Protein AF-A0A7L5DKR1-F1 (afdb_monomer_lite)

Secondary structure (DSSP, 8-state):
--HHHHHHHHHHHHHHHHTTS--EEEEEEEEE--TTS--EEEEEEEESS--S-HHHHHHHHHHHHHHHS-HHHHHHEEEEEEE-TT--EEEE-S-----------

Foldseek 3Di:
DDQVVLQVQLVVLQVVVCVVPQFWDGWHWDWDPDPVPDTATEIETETAADDPDQVVVQVVSLVSCVVRPDPVSLVRYQKYFYAYNVRDRPYIPPTPPPPPPPDDD

pLDDT: mean 72.85, std 15.11, range [24.83, 88.31]

Sequence (105 aa):
MDTKKLVERVTQTLCSVNQEGRKYETAWLSFEDDLTGRERYVLNIKADYTVNSYYEETRSLTELLWRELDSESLRMIARIAVYDSHNDIHSWSEDIVLFKSPAVC

Structure (mmCIF, N/CA/C/O backbone):
data_AF-A0A7L5DKR1-F1
#
_entry.id   AF-A0A7L5DKR1-F1
#
loop_
_atom_site.group_PDB
_atom_site.id
_atom_site.type_symbol
_atom_site.label_atom_id
_atom_site.label_alt_id
_atom_site.label_comp_id
_atom_site.label_asym_id
_atom_site.label_entity_id
_atom_site.label_seq_id
_atom_site.pdbx_PDB_ins_code
_atom_site.Cartn_x
_atom_site.Cartn_y
_atom_site.Cartn_z
_atom_site.occupancy
_atom_site.B_iso_or_equiv
_atom_site.auth_seq_id
_atom_site.auth_comp_id
_atom_site.auth_asym_id
_atom_site.auth_atom_id
_atom_site.pdbx_PDB_model_num
ATOM 1 N N . MET A 1 1 ? 15.567 -0.169 -1.337 1.00 64.25 1 MET A N 1
ATOM 2 C CA . MET A 1 1 ? 14.998 -0.964 -0.236 1.00 64.25 1 MET A CA 1
ATOM 3 C C . MET A 1 1 ? 14.472 -2.271 -0.817 1.00 64.25 1 MET A C 1
ATOM 5 O O . MET A 1 1 ? 14.162 -2.309 -1.998 1.00 64.25 1 MET A O 1
ATOM 9 N N . ASP A 1 2 ? 14.443 -3.350 -0.037 1.00 83.12 2 ASP A N 1
ATOM 10 C CA . ASP A 1 2 ? 13.949 -4.665 -0.474 1.00 83.12 2 ASP A CA 1
ATOM 11 C C . ASP A 1 2 ? 12.404 -4.681 -0.538 1.00 83.12 2 ASP A C 1
ATOM 13 O O . ASP A 1 2 ? 11.746 -4.158 0.366 1.00 83.12 2 ASP A O 1
ATOM 17 N N . THR A 1 3 ? 11.817 -5.264 -1.590 1.00 80.69 3 THR A N 1
ATOM 18 C CA . THR A 1 3 ? 10.355 -5.312 -1.802 1.00 80.69 3 THR A CA 1
ATOM 19 C C . THR A 1 3 ? 9.620 -6.061 -0.693 1.00 80.69 3 THR A C 1
ATOM 21 O O . THR A 1 3 ? 8.518 -5.665 -0.315 1.00 80.69 3 THR A O 1
ATOM 24 N N . LYS A 1 4 ? 10.239 -7.086 -0.100 1.00 81.75 4 LYS A N 1
ATOM 25 C CA . LYS A 1 4 ? 9.687 -7.806 1.050 1.00 81.75 4 LYS A CA 1
ATOM 26 C C . LYS A 1 4 ? 9.583 -6.889 2.265 1.00 81.75 4 LYS A C 1
ATOM 28 O O . LYS A 1 4 ? 8.540 -6.853 2.911 1.00 81.75 4 LYS A O 1
ATOM 33 N N . LYS A 1 5 ? 10.625 -6.095 2.534 1.00 84.38 5 LYS A N 1
ATOM 34 C CA . LYS A 1 5 ? 10.613 -5.114 3.634 1.00 84.38 5 LYS A CA 1
ATOM 35 C C . LYS A 1 5 ? 9.567 -4.021 3.418 1.00 84.38 5 LYS A C 1
ATOM 37 O O . LYS A 1 5 ? 8.943 -3.585 4.381 1.00 84.38 5 LYS A O 1
ATOM 42 N N . LEU A 1 6 ? 9.361 -3.595 2.169 1.00 83.75 6 LEU A N 1
ATOM 43 C CA . LEU A 1 6 ? 8.310 -2.636 1.824 1.00 83.75 6 LEU A CA 1
ATOM 44 C C . LEU A 1 6 ? 6.919 -3.201 2.145 1.00 83.75 6 LEU A C 1
ATOM 46 O O . LEU A 1 6 ? 6.144 -2.543 2.834 1.00 83.75 6 LEU A O 1
ATOM 50 N N . VAL A 1 7 ? 6.624 -4.430 1.709 1.00 83.12 7 VAL A N 1
ATOM 51 C CA . VAL A 1 7 ? 5.341 -5.096 2.001 1.00 83.12 7 VAL A CA 1
ATOM 52 C C . VAL A 1 7 ? 5.142 -5.288 3.502 1.00 83.12 7 VAL A C 1
ATOM 54 O O . VAL A 1 7 ? 4.063 -4.989 4.011 1.00 83.12 7 VAL A O 1
ATOM 57 N N . GLU A 1 8 ? 6.169 -5.737 4.227 1.00 83.56 8 GLU A N 1
ATOM 58 C CA . GLU A 1 8 ? 6.114 -5.892 5.687 1.00 83.56 8 GLU A CA 1
ATOM 59 C C . GLU A 1 8 ? 5.756 -4.568 6.372 1.00 83.56 8 GLU A C 1
ATOM 61 O O . GLU A 1 8 ? 4.880 -4.534 7.238 1.00 83.56 8 GLU A O 1
ATOM 66 N N . ARG A 1 9 ? 6.377 -3.464 5.946 1.00 83.69 9 ARG A N 1
ATOM 67 C CA . ARG A 1 9 ? 6.138 -2.145 6.531 1.00 83.69 9 ARG A CA 1
ATOM 68 C C . ARG A 1 9 ? 4.751 -1.599 6.207 1.00 83.69 9 ARG A C 1
ATOM 70 O O . ARG A 1 9 ? 4.069 -1.131 7.111 1.00 83.69 9 ARG A O 1
ATOM 77 N N . VAL A 1 10 ? 4.300 -1.727 4.959 1.00 85.12 10 VAL A N 1
ATOM 78 C CA . VAL A 1 10 ? 2.924 -1.368 4.580 1.00 85.12 10 VAL A CA 1
ATOM 79 C C . VAL A 1 10 ? 1.919 -2.182 5.390 1.00 85.12 10 VAL A C 1
ATOM 81 O O . VAL A 1 10 ? 0.979 -1.622 5.944 1.00 85.12 10 VAL A O 1
ATOM 84 N N . THR A 1 11 ? 2.136 -3.491 5.514 1.00 83.69 11 THR A N 1
ATOM 85 C CA . THR A 1 11 ? 1.249 -4.376 6.279 1.00 83.69 11 THR A CA 1
ATOM 86 C C . THR A 1 11 ? 1.166 -3.939 7.740 1.00 83.69 11 THR A C 1
ATOM 88 O O . THR A 1 11 ? 0.075 -3.870 8.297 1.00 83.69 11 THR A O 1
ATOM 91 N N . GLN A 1 12 ? 2.292 -3.575 8.358 1.00 83.88 12 GLN A N 1
ATOM 92 C CA . GLN A 1 12 ? 2.311 -3.033 9.721 1.00 83.88 12 GLN A CA 1
ATOM 93 C C . GLN A 1 12 ? 1.516 -1.725 9.841 1.00 83.88 12 GLN A C 1
ATOM 95 O O . GLN A 1 12 ? 0.734 -1.581 10.781 1.00 83.88 12 GLN A O 1
ATOM 100 N N . THR A 1 13 ? 1.668 -0.805 8.884 1.00 83.75 13 THR A N 1
ATOM 101 C CA . THR A 1 13 ? 0.906 0.452 8.833 1.00 83.75 13 THR A CA 1
ATOM 102 C C . THR A 1 13 ? -0.597 0.214 8.667 1.00 83.75 13 THR A C 1
ATOM 104 O O . THR A 1 13 ? -1.401 0.872 9.317 1.00 83.75 13 THR A O 1
ATOM 107 N N . LEU A 1 14 ? -1.010 -0.743 7.837 1.00 82.06 14 LEU A N 1
ATOM 108 C CA . LEU A 1 14 ? -2.430 -1.072 7.682 1.00 82.06 14 LEU A CA 1
ATOM 109 C C . LEU A 1 14 ? -2.989 -1.759 8.935 1.00 82.06 14 LEU A C 1
ATOM 111 O O . LEU A 1 14 ? -4.105 -1.464 9.361 1.00 82.06 14 LEU A O 1
ATOM 115 N N . CYS A 1 15 ? -2.199 -2.628 9.570 1.00 78.19 15 CYS A N 1
ATOM 116 C CA . CYS A 1 15 ? -2.567 -3.284 10.821 1.00 78.19 15 CYS A CA 1
ATOM 117 C C . CYS A 1 15 ? -2.815 -2.294 11.963 1.00 78.19 15 CYS A C 1
ATOM 119 O O . CYS A 1 15 ? -3.725 -2.531 12.755 1.00 78.19 15 CYS A O 1
ATOM 121 N N . SER A 1 16 ? -2.049 -1.201 12.064 1.00 77.06 16 SER A N 1
ATOM 122 C CA . SER A 1 16 ? -2.287 -0.193 13.106 1.00 77.06 16 SER A CA 1
ATOM 123 C C . SER A 1 16 ? -3.626 0.519 12.908 1.00 77.06 16 SER A C 1
ATOM 125 O O . SER A 1 16 ? -4.371 0.686 13.868 1.00 77.06 16 SER A O 1
ATOM 127 N N . VAL A 1 17 ? -3.995 0.831 11.663 1.00 74.62 17 VAL A N 1
ATOM 128 C CA . VAL A 1 17 ? -5.296 1.440 11.335 1.00 74.62 17 VAL A CA 1
ATOM 129 C C . VAL A 1 17 ? -6.455 0.458 11.522 1.00 74.62 17 VAL A C 1
ATOM 131 O O . VAL A 1 17 ? -7.539 0.849 11.949 1.00 74.62 17 VAL A O 1
ATOM 134 N N . ASN A 1 18 ? -6.228 -0.835 11.281 1.00 72.62 18 ASN A N 1
ATOM 135 C CA . ASN A 1 18 ? -7.234 -1.875 11.501 1.00 72.62 18 ASN A CA 1
ATOM 136 C C . ASN A 1 18 ? -7.635 -2.071 12.971 1.00 72.62 18 ASN A C 1
ATOM 138 O O . ASN A 1 18 ? -8.701 -2.629 13.242 1.00 72.62 18 ASN A O 1
ATOM 142 N N . GLN A 1 19 ? -6.805 -1.649 13.930 1.00 62.94 19 GLN A N 1
ATOM 143 C CA . GLN A 1 19 ? -7.154 -1.729 15.355 1.00 62.94 19 GLN A CA 1
ATOM 144 C C . GLN A 1 19 ? -8.322 -0.801 15.723 1.00 62.94 19 GLN A C 1
ATOM 146 O O . GLN A 1 19 ? -9.009 -1.055 16.710 1.00 62.94 19 GLN A O 1
ATOM 151 N N . GLU A 1 20 ? -8.597 0.216 14.904 1.00 62.09 20 GLU A N 1
ATOM 152 C CA . GLU A 1 20 ? -9.731 1.136 15.059 1.00 62.09 20 GLU A CA 1
ATOM 153 C C . GLU A 1 20 ? -11.007 0.635 14.341 1.00 62.09 20 GLU A C 1
ATOM 155 O O . GLU A 1 20 ? -12.064 1.261 14.418 1.00 62.09 20 GLU A O 1
ATOM 160 N N . GLY A 1 21 ? -10.924 -0.517 13.663 1.00 61.25 21 GLY A N 1
ATOM 161 C CA . GLY A 1 21 ? -11.987 -1.166 12.892 1.00 61.25 21 GLY A CA 1
ATOM 162 C C . GLY A 1 21 ? -11.390 -1.947 11.718 1.00 61.25 21 GLY A C 1
ATOM 163 O O . GLY A 1 21 ? -10.465 -1.460 11.076 1.00 61.25 21 GLY A O 1
ATOM 164 N N . ARG A 1 22 ? -11.882 -3.162 11.422 1.00 59.22 22 ARG A N 1
ATOM 165 C CA . ARG A 1 22 ? -11.336 -3.985 10.323 1.00 59.22 22 ARG A CA 1
ATOM 166 C C . ARG A 1 22 ? -11.576 -3.301 8.978 1.00 59.22 22 ARG A C 1
ATOM 168 O O . ARG A 1 22 ? -12.704 -3.296 8.494 1.00 59.22 22 ARG A O 1
ATOM 175 N N . LYS A 1 23 ? -10.522 -2.728 8.399 1.00 70.44 23 LYS A N 1
ATOM 176 C CA . LYS A 1 23 ? -10.575 -2.034 7.112 1.00 70.44 23 LYS A CA 1
ATOM 177 C C . LYS A 1 23 ? -9.851 -2.823 6.020 1.00 70.44 23 LYS A C 1
ATOM 179 O O . LYS A 1 23 ? -10.436 -3.090 4.978 1.00 70.44 23 LYS A O 1
ATOM 184 N N . TYR A 1 24 ? -8.630 -3.284 6.264 1.00 79.00 24 TYR A N 1
ATOM 185 C CA . TYR A 1 24 ? -7.767 -3.875 5.235 1.00 79.00 24 TYR A CA 1
ATOM 186 C C . TYR A 1 24 ? -7.381 -5.322 5.554 1.00 79.00 24 TYR A C 1
ATOM 188 O O . TYR A 1 24 ? -6.954 -5.624 6.662 1.00 79.00 24 TYR A O 1
ATOM 196 N N . GLU A 1 25 ? -7.504 -6.226 4.591 1.00 77.44 25 GLU A N 1
ATOM 197 C CA . GLU A 1 25 ? -7.200 -7.650 4.757 1.00 77.44 25 GLU A CA 1
ATOM 198 C C . GLU A 1 25 ? -5.734 -7.959 4.429 1.00 77.44 25 GLU A C 1
ATOM 200 O O . GLU A 1 25 ? -5.047 -8.644 5.186 1.00 77.44 25 GLU A O 1
ATOM 205 N N . THR A 1 26 ? -5.243 -7.460 3.291 1.00 81.75 26 THR A N 1
ATOM 206 C CA . THR A 1 26 ? -3.908 -7.795 2.783 1.00 81.75 26 THR A CA 1
ATOM 207 C C . THR A 1 26 ? -3.346 -6.699 1.881 1.00 81.75 26 THR A C 1
ATOM 209 O O . THR A 1 26 ? -4.096 -5.889 1.333 1.00 81.75 26 THR A O 1
ATOM 212 N N . ALA A 1 27 ? -2.023 -6.686 1.717 1.00 84.81 27 ALA A N 1
ATOM 213 C CA . ALA A 1 27 ? -1.321 -5.811 0.790 1.00 84.81 27 ALA A CA 1
ATOM 214 C C . ALA A 1 27 ? -0.209 -6.564 0.051 1.00 84.81 27 ALA A C 1
ATOM 216 O O . ALA A 1 27 ? 0.499 -7.385 0.637 1.00 84.81 27 ALA A O 1
ATOM 217 N N . TRP A 1 28 ? -0.036 -6.276 -1.237 1.00 86.31 28 TRP A N 1
ATOM 218 C CA . TRP A 1 28 ? 1.007 -6.878 -2.069 1.00 86.31 28 TRP A CA 1
ATOM 219 C C . TRP A 1 28 ? 1.481 -5.919 -3.161 1.00 86.31 28 TRP A C 1
ATOM 221 O O . TRP A 1 28 ? 0.788 -4.978 -3.540 1.00 86.31 28 TRP A O 1
ATOM 231 N N . LEU A 1 29 ? 2.673 -6.170 -3.697 1.00 85.44 29 LEU A N 1
ATOM 232 C CA . LEU A 1 29 ? 3.226 -5.400 -4.809 1.00 85.44 29 LEU A CA 1
ATOM 233 C C . LEU A 1 29 ? 3.009 -6.152 -6.122 1.00 85.44 29 LEU A C 1
ATOM 235 O O . LEU A 1 29 ? 3.265 -7.354 -6.195 1.00 85.44 29 LEU A O 1
ATOM 239 N N . SER A 1 30 ? 2.581 -5.446 -7.163 1.00 86.56 30 SER A N 1
ATOM 240 C CA . SER A 1 30 ? 2.693 -5.913 -8.547 1.00 86.56 30 SER A CA 1
ATOM 241 C C . SER A 1 30 ? 3.630 -4.994 -9.321 1.00 86.56 30 SER A C 1
ATOM 243 O O . SER A 1 30 ? 3.767 -3.816 -8.999 1.00 86.56 30 SER A O 1
ATOM 245 N N . PHE A 1 31 ? 4.337 -5.547 -10.301 1.00 83.12 31 PHE A N 1
ATOM 246 C CA . PHE A 1 31 ? 5.275 -4.779 -11.110 1.00 83.12 31 PHE A CA 1
ATOM 247 C C . PHE A 1 31 ? 4.516 -3.869 -12.079 1.00 83.12 31 PHE A C 1
ATOM 249 O O . PHE A 1 31 ? 3.560 -4.313 -12.718 1.00 83.12 31 PHE A O 1
ATOM 256 N N . GLU A 1 32 ? 4.951 -2.617 -12.193 1.00 76.62 32 GLU A N 1
ATOM 257 C CA . GLU A 1 32 ? 4.537 -1.726 -13.268 1.00 76.62 32 GLU A CA 1
ATOM 258 C C . GLU A 1 32 ? 5.725 -1.495 -14.195 1.00 76.62 32 GLU A C 1
ATOM 260 O O . GLU A 1 32 ? 6.771 -1.001 -13.771 1.00 76.62 32 GLU A O 1
ATOM 265 N N . ASP A 1 33 ? 5.557 -1.876 -15.460 1.00 64.81 33 ASP A N 1
ATOM 266 C CA . ASP A 1 33 ? 6.561 -1.637 -16.488 1.00 64.81 33 ASP A CA 1
ATOM 267 C C . ASP A 1 33 ? 6.509 -0.160 -16.891 1.00 64.81 33 ASP A C 1
ATOM 269 O O . ASP A 1 33 ? 5.775 0.249 -17.792 1.00 64.81 33 ASP A O 1
ATOM 273 N N . ASP A 1 34 ? 7.228 0.669 -16.140 1.00 61.16 34 ASP A N 1
ATOM 274 C CA . ASP A 1 34 ? 7.435 2.061 -16.497 1.00 61.16 34 ASP A CA 1
ATOM 275 C C . ASP A 1 34 ? 8.581 2.133 -17.521 1.00 61.16 34 ASP A C 1
ATOM 277 O O . ASP A 1 34 ? 9.731 1.780 -17.236 1.00 61.16 34 ASP A O 1
ATOM 281 N N . LEU A 1 35 ? 8.277 2.649 -18.718 1.00 59.22 35 LEU A N 1
ATOM 282 C CA . LEU A 1 35 ? 9.209 2.857 -19.839 1.00 59.22 35 LEU A CA 1
ATOM 283 C C . LEU A 1 35 ? 10.453 3.690 -19.460 1.00 59.22 35 LEU A C 1
ATOM 285 O O . LEU A 1 35 ? 11.392 3.809 -20.247 1.00 59.22 35 LEU A O 1
ATOM 289 N N . THR A 1 36 ? 10.475 4.282 -18.262 1.00 61.38 36 THR A N 1
ATOM 290 C CA . THR A 1 36 ? 11.610 5.017 -17.693 1.00 61.38 36 THR A CA 1
ATOM 291 C C . THR A 1 36 ? 12.757 4.131 -17.187 1.00 61.38 36 THR A C 1
ATOM 293 O O . THR A 1 36 ? 13.800 4.666 -16.797 1.00 61.38 36 THR A O 1
ATOM 296 N N . GLY A 1 37 ? 12.602 2.801 -17.182 1.00 60.38 37 GLY A N 1
ATOM 297 C CA . GLY A 1 37 ? 13.639 1.859 -16.741 1.00 60.38 37 GLY A CA 1
ATOM 298 C C . GLY A 1 37 ? 13.879 1.866 -15.227 1.00 60.38 37 GLY A C 1
ATOM 299 O O . GLY A 1 37 ? 14.902 1.366 -14.756 1.00 60.38 37 GLY A O 1
ATOM 300 N N . ARG A 1 38 ? 12.961 2.458 -14.454 1.00 67.25 38 ARG A N 1
ATOM 301 C CA . ARG A 1 38 ? 12.939 2.369 -12.992 1.00 67.25 38 ARG A CA 1
ATOM 302 C C . ARG A 1 38 ? 11.942 1.299 -12.586 1.00 67.25 38 ARG A C 1
ATOM 304 O O . ARG A 1 38 ? 10.778 1.390 -12.950 1.00 67.25 38 ARG A O 1
ATOM 311 N N . GLU A 1 39 ? 12.386 0.338 -11.783 1.00 72.88 39 GLU A N 1
ATOM 312 C CA . GLU A 1 39 ? 11.487 -0.645 -11.180 1.00 72.88 39 GLU A CA 1
ATOM 313 C C . GLU A 1 39 ? 10.533 0.070 -10.223 1.00 72.88 39 GLU A C 1
ATOM 315 O O . GLU A 1 39 ? 10.929 0.533 -9.147 1.00 72.88 39 GLU A O 1
ATOM 320 N N . ARG A 1 40 ? 9.277 0.195 -10.641 1.00 80.88 40 ARG A N 1
ATOM 321 C CA . ARG A 1 40 ? 8.203 0.73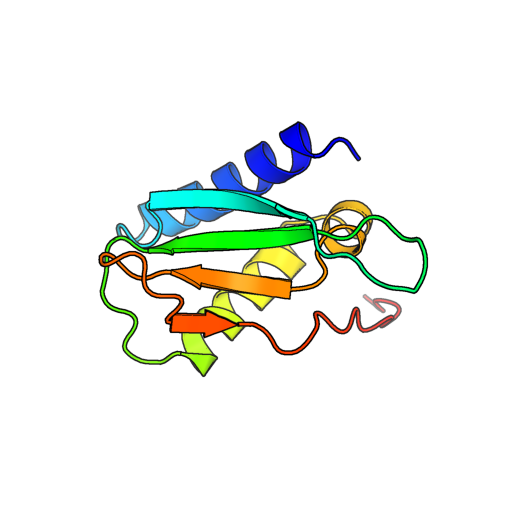3 -9.821 1.00 80.88 40 ARG A CA 1
ATOM 322 C C . ARG A 1 40 ? 7.117 -0.311 -9.658 1.00 80.88 40 ARG A C 1
ATOM 324 O O . ARG A 1 40 ? 6.922 -1.189 -10.494 1.00 80.88 40 ARG A O 1
ATOM 331 N N . TYR A 1 41 ? 6.426 -0.212 -8.536 1.00 86.25 41 TYR A N 1
ATOM 332 C CA . TYR A 1 41 ? 5.440 -1.185 -8.123 1.00 86.25 41 TYR A CA 1
ATOM 333 C C . TYR A 1 41 ? 4.093 -0.513 -7.912 1.00 86.25 41 TYR A C 1
ATOM 335 O O . TYR A 1 41 ? 3.998 0.589 -7.369 1.00 86.25 41 TYR A O 1
ATOM 343 N N . VAL A 1 42 ? 3.037 -1.215 -8.293 1.00 86.62 42 VAL A N 1
ATOM 344 C CA . VAL A 1 42 ? 1.689 -0.927 -7.826 1.00 86.62 42 VAL A CA 1
ATOM 345 C C . VAL A 1 42 ? 1.551 -1.543 -6.443 1.00 86.62 42 VAL A C 1
ATOM 347 O O . VAL A 1 42 ? 1.733 -2.752 -6.276 1.00 86.62 42 VAL A O 1
ATOM 350 N N . LEU A 1 43 ? 1.223 -0.721 -5.451 1.00 88.31 43 LEU A N 1
ATOM 351 C CA . LEU A 1 43 ? 0.833 -1.213 -4.141 1.00 88.31 43 LEU A CA 1
ATOM 352 C C . LEU A 1 43 ? -0.652 -1.563 -4.162 1.00 88.31 43 LEU A C 1
ATOM 354 O O . LEU A 1 43 ? -1.508 -0.687 -4.205 1.00 88.31 43 LEU A O 1
ATOM 358 N N . ASN A 1 44 ? -0.950 -2.852 -4.127 1.00 85.50 44 ASN A N 1
ATOM 359 C CA . ASN A 1 44 ? -2.304 -3.372 -4.087 1.00 85.50 44 ASN A CA 1
ATOM 360 C C . ASN A 1 44 ? -2.716 -3.586 -2.632 1.00 85.50 44 ASN A C 1
ATOM 362 O O . ASN A 1 44 ? -1.969 -4.194 -1.866 1.00 85.50 44 ASN A O 1
ATOM 366 N N . ILE A 1 45 ? -3.895 -3.103 -2.259 1.00 85.19 45 ILE A N 1
ATOM 367 C CA . ILE A 1 45 ? -4.459 -3.216 -0.915 1.00 85.19 45 ILE A CA 1
ATOM 368 C C . ILE A 1 45 ? -5.868 -3.773 -1.053 1.00 85.19 45 ILE A C 1
ATOM 370 O O . ILE A 1 45 ? -6.673 -3.218 -1.792 1.00 85.19 45 ILE A O 1
ATOM 374 N N . LYS A 1 46 ? -6.186 -4.848 -0.337 1.00 83.38 46 LYS A N 1
ATOM 375 C CA . LYS A 1 46 ? -7.543 -5.395 -0.293 1.00 83.38 46 LYS A CA 1
ATOM 376 C C . LYS A 1 46 ? -8.250 -4.965 0.982 1.00 83.38 46 LYS A C 1
ATOM 378 O O . LYS A 1 46 ? -7.698 -5.124 2.071 1.00 83.38 46 LYS A O 1
ATOM 383 N N . ALA A 1 47 ? -9.461 -4.447 0.842 1.00 80.94 47 ALA A N 1
ATOM 384 C CA . ALA A 1 47 ? -10.350 -4.091 1.934 1.00 80.94 47 ALA A CA 1
ATOM 385 C C . ALA A 1 47 ? -11.327 -5.236 2.261 1.00 80.94 47 ALA A C 1
ATOM 387 O O . ALA A 1 47 ? -11.782 -5.947 1.369 1.00 80.94 47 ALA A O 1
ATOM 388 N N . ASP A 1 48 ? -11.678 -5.387 3.540 1.00 77.81 48 ASP A N 1
ATOM 389 C CA . ASP A 1 48 ? -12.690 -6.354 4.025 1.00 77.81 48 ASP A CA 1
ATOM 390 C C . ASP A 1 48 ? -14.113 -5.743 4.036 1.00 77.81 48 ASP A C 1
ATOM 392 O O . ASP A 1 48 ? -15.050 -6.257 4.642 1.00 77.81 48 ASP A O 1
ATOM 396 N N . TYR A 1 49 ? -14.285 -4.589 3.389 1.00 74.56 49 TYR A N 1
ATOM 397 C CA . TYR A 1 49 ? -15.549 -3.866 3.290 1.00 74.56 49 TYR A CA 1
ATOM 398 C C . TYR A 1 49 ? -15.753 -3.317 1.880 1.00 74.56 49 TYR A C 1
ATOM 400 O O . TYR A 1 49 ? -14.811 -3.155 1.102 1.00 74.56 49 TYR A O 1
ATOM 408 N N . THR A 1 50 ? -17.004 -2.995 1.558 1.00 72.06 50 THR A N 1
ATOM 409 C CA . THR A 1 50 ? -17.34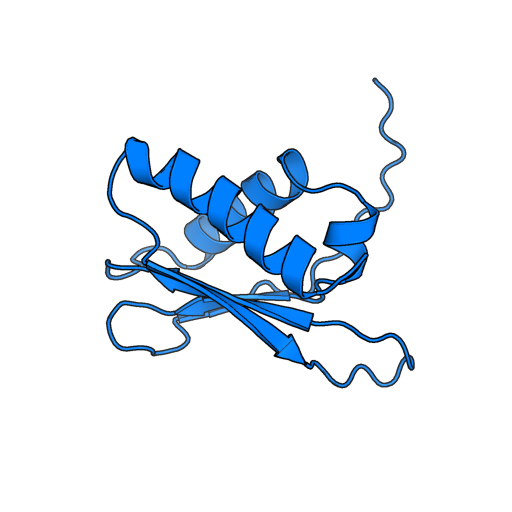0 -2.289 0.321 1.00 72.06 50 THR A CA 1
ATOM 410 C C . THR A 1 50 ? -16.947 -0.819 0.434 1.00 72.06 50 THR A C 1
ATOM 412 O O . THR A 1 50 ? -17.453 -0.089 1.289 1.00 72.06 50 THR A O 1
ATOM 415 N N . VAL A 1 51 ? -16.054 -0.376 -0.448 1.00 67.25 51 VAL A N 1
ATOM 416 C CA . VAL A 1 51 ? -15.592 1.014 -0.504 1.00 67.25 51 VAL A CA 1
ATOM 417 C C . VAL A 1 51 ? -16.697 1.895 -1.094 1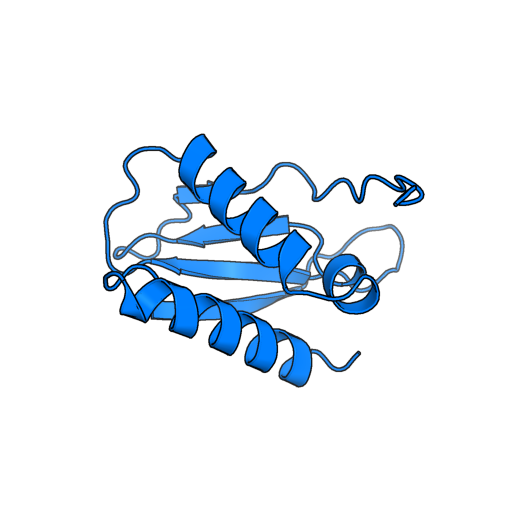.00 67.25 51 VAL A C 1
ATOM 419 O O . VAL A 1 51 ? -17.023 1.788 -2.274 1.00 67.25 51 VAL A O 1
ATOM 422 N N . ASN A 1 52 ? -17.274 2.776 -0.271 1.00 66.00 52 ASN A N 1
ATOM 423 C CA . ASN A 1 52 ? -18.391 3.646 -0.672 1.00 66.00 52 ASN A CA 1
ATOM 424 C C . ASN A 1 52 ? -17.946 4.973 -1.318 1.00 66.00 52 ASN A C 1
ATOM 426 O O . ASN A 1 52 ? -18.708 5.558 -2.083 1.00 66.00 52 ASN A O 1
ATOM 430 N N . SER A 1 53 ? -16.741 5.465 -1.000 1.00 69.25 53 SER A N 1
ATOM 431 C CA . SER A 1 53 ? -16.202 6.747 -1.489 1.00 69.25 53 SER A CA 1
ATOM 432 C C . SER A 1 53 ? -14.757 6.571 -1.956 1.00 69.25 53 SER A C 1
ATOM 434 O O . SER A 1 53 ? -13.810 6.585 -1.171 1.00 69.25 53 SER A O 1
ATOM 436 N N . TYR A 1 54 ? -14.594 6.360 -3.262 1.00 70.69 54 TYR A N 1
ATOM 437 C CA . TYR A 1 54 ? -13.338 5.915 -3.882 1.00 70.69 54 TYR A CA 1
ATOM 438 C C . TYR A 1 54 ? -12.187 6.917 -3.723 1.00 70.69 54 TYR A C 1
ATOM 440 O O . TYR A 1 54 ? -11.056 6.545 -3.394 1.00 70.69 54 TYR A O 1
ATOM 448 N N . TYR A 1 55 ? -12.492 8.199 -3.945 1.00 69.75 55 TYR A N 1
ATOM 449 C CA . TYR A 1 55 ? -11.519 9.286 -3.883 1.00 69.75 55 TYR A CA 1
ATOM 450 C C . TYR A 1 55 ? -11.034 9.522 -2.452 1.00 69.75 55 TYR A C 1
ATOM 452 O O . TYR A 1 55 ? -9.835 9.658 -2.224 1.00 69.75 55 TYR A O 1
ATOM 460 N N . GLU A 1 56 ? -11.952 9.528 -1.483 1.00 72.81 56 GLU A N 1
ATOM 461 C CA . GLU A 1 56 ? -11.610 9.755 -0.078 1.00 72.81 56 GLU A CA 1
ATOM 462 C C . GLU A 1 56 ? -10.782 8.601 0.483 1.00 72.81 56 GLU A C 1
ATOM 464 O O . GLU A 1 56 ? -9.762 8.850 1.117 1.00 72.81 56 GLU A O 1
ATOM 469 N N . GLU A 1 57 ? -11.146 7.354 0.168 1.00 75.50 57 GLU A N 1
ATOM 470 C CA . GLU A 1 57 ? -10.423 6.172 0.644 1.00 75.50 57 GLU A CA 1
ATOM 471 C C . GLU A 1 57 ? -8.977 6.143 0.137 1.00 75.50 57 GLU A C 1
ATOM 473 O O . GLU A 1 57 ? -8.018 6.038 0.903 1.00 75.50 57 GLU A O 1
ATOM 478 N N . THR A 1 58 ? -8.806 6.314 -1.174 1.00 76.50 58 THR A N 1
ATOM 479 C CA . THR A 1 58 ? -7.481 6.281 -1.807 1.00 76.50 58 THR A CA 1
ATOM 480 C C . THR A 1 58 ? -6.624 7.452 -1.342 1.00 76.50 58 THR A C 1
ATOM 482 O O . THR A 1 58 ? -5.423 7.291 -1.117 1.00 76.50 58 THR A O 1
ATOM 485 N N . ARG A 1 59 ? -7.231 8.628 -1.146 1.00 79.62 59 ARG A N 1
ATOM 486 C CA . ARG A 1 59 ? -6.548 9.803 -0.608 1.00 79.62 59 ARG A CA 1
ATOM 487 C C . ARG A 1 59 ? -6.104 9.584 0.836 1.00 79.62 59 ARG A C 1
ATOM 489 O O . ARG A 1 59 ? -4.934 9.805 1.126 1.00 79.62 59 ARG A O 1
ATOM 496 N N . SER A 1 60 ? -6.984 9.111 1.718 1.00 80.06 60 SER A N 1
ATOM 497 C CA . SER A 1 60 ? -6.639 8.828 3.117 1.00 80.06 60 SER A CA 1
ATOM 498 C C . SER A 1 60 ? -5.549 7.762 3.240 1.00 80.06 60 SER A C 1
ATOM 500 O O . SER A 1 60 ? -4.626 7.922 4.037 1.00 80.06 60 SER A O 1
ATOM 502 N N . LEU A 1 61 ? -5.598 6.711 2.416 1.00 80.19 61 LEU A N 1
ATOM 503 C CA . LEU A 1 61 ? -4.536 5.705 2.338 1.00 80.19 61 LEU A CA 1
ATOM 504 C C . LEU A 1 61 ? -3.212 6.293 1.850 1.00 80.19 61 LEU A C 1
ATOM 506 O O . LEU A 1 61 ? -2.165 6.007 2.425 1.00 80.19 61 LEU A O 1
ATOM 510 N N . THR A 1 62 ? -3.248 7.134 0.817 1.00 82.50 62 THR A N 1
ATOM 511 C CA . THR A 1 62 ? -2.047 7.796 0.291 1.00 82.50 62 THR A CA 1
ATOM 512 C C . THR A 1 62 ? -1.423 8.709 1.346 1.00 82.50 62 THR A C 1
ATOM 514 O O . THR A 1 62 ? -0.221 8.632 1.585 1.00 82.50 62 THR A O 1
ATOM 517 N N . GLU A 1 63 ? -2.232 9.525 2.028 1.00 84.00 63 GLU A N 1
ATOM 518 C CA . GLU A 1 63 ? -1.790 10.422 3.103 1.00 84.00 63 GLU A CA 1
ATOM 519 C C . GLU A 1 63 ? -1.202 9.642 4.293 1.00 84.00 63 GLU A C 1
ATOM 521 O O . GLU A 1 63 ? -0.146 10.011 4.812 1.00 84.00 63 GLU A O 1
ATOM 526 N N . LEU A 1 64 ? -1.830 8.529 4.690 1.00 84.94 64 LEU A N 1
ATOM 527 C CA . LEU A 1 64 ? -1.309 7.624 5.717 1.00 84.94 64 LEU A CA 1
ATOM 528 C C . LEU A 1 64 ? 0.058 7.060 5.317 1.00 84.94 64 LEU A C 1
ATOM 530 O O . LEU A 1 64 ? 1.016 7.147 6.082 1.00 84.94 64 LEU A O 1
ATOM 534 N N . LEU A 1 65 ? 0.165 6.493 4.116 1.00 84.44 65 LEU A N 1
ATOM 535 C CA . LEU A 1 65 ? 1.405 5.884 3.645 1.00 84.44 65 LEU A CA 1
ATOM 536 C C . LEU A 1 65 ? 2.516 6.927 3.480 1.00 84.44 65 LEU A C 1
ATOM 538 O O . LEU A 1 65 ? 3.659 6.642 3.818 1.00 84.44 65 LEU A O 1
ATOM 542 N N . TRP A 1 66 ? 2.198 8.149 3.047 1.00 83.19 66 TRP A N 1
ATOM 543 C CA . TRP A 1 66 ? 3.157 9.258 2.993 1.00 83.19 66 TRP A CA 1
ATOM 544 C C . TRP A 1 66 ? 3.683 9.689 4.357 1.00 83.19 66 TRP A C 1
ATOM 546 O O . TRP A 1 66 ? 4.826 10.135 4.447 1.00 83.19 66 TRP A O 1
ATOM 556 N N . ARG A 1 67 ? 2.876 9.563 5.412 1.00 84.81 67 ARG A N 1
ATOM 557 C CA . ARG A 1 67 ? 3.307 9.887 6.773 1.00 84.81 67 ARG A CA 1
ATOM 558 C C . ARG A 1 67 ? 4.204 8.803 7.373 1.00 84.81 67 ARG A C 1
ATOM 560 O O . ARG A 1 67 ? 5.145 9.126 8.090 1.00 84.81 67 ARG A O 1
ATOM 567 N N . GLU A 1 68 ? 3.902 7.535 7.104 1.00 85.62 68 GLU A N 1
ATOM 568 C CA . GLU A 1 68 ? 4.531 6.397 7.793 1.00 85.62 68 GLU A CA 1
ATOM 569 C C . GLU A 1 68 ? 5.720 5.778 7.030 1.00 85.62 68 GLU A C 1
ATOM 571 O O . GLU A 1 68 ? 6.601 5.148 7.633 1.00 85.62 68 GLU A O 1
ATOM 576 N N . LEU A 1 69 ? 5.759 5.933 5.703 1.00 84.62 69 LEU A N 1
ATOM 577 C CA . LEU A 1 69 ? 6.822 5.401 4.852 1.00 84.62 69 LEU A CA 1
ATOM 578 C C . LEU A 1 69 ? 7.911 6.445 4.588 1.00 84.62 69 LEU A C 1
ATOM 580 O O . LEU A 1 69 ? 7.649 7.626 4.376 1.00 84.62 69 LEU A O 1
ATOM 584 N N . ASP A 1 70 ? 9.162 5.993 4.549 1.00 85.00 70 ASP A N 1
ATOM 585 C CA . ASP A 1 70 ? 10.288 6.849 4.184 1.00 85.00 70 ASP A CA 1
ATOM 586 C C . ASP A 1 70 ? 10.311 7.170 2.675 1.00 85.00 70 ASP A C 1
ATOM 588 O O . ASP A 1 70 ? 9.683 6.516 1.840 1.00 85.00 70 ASP A O 1
ATOM 592 N N . SER A 1 71 ? 11.084 8.188 2.295 1.00 82.00 71 SER A N 1
ATOM 593 C CA . SER A 1 71 ? 11.155 8.640 0.902 1.00 82.00 71 SER A CA 1
ATOM 594 C C . SER A 1 71 ? 11.709 7.597 -0.076 1.00 82.00 71 SER A C 1
ATOM 596 O O . SER A 1 71 ? 11.475 7.727 -1.277 1.00 82.00 71 SER A O 1
ATOM 598 N N . GLU A 1 72 ? 12.471 6.603 0.387 1.00 83.25 72 GLU A N 1
ATOM 599 C CA . GLU A 1 72 ? 12.962 5.517 -0.464 1.00 83.25 72 GLU A CA 1
ATOM 600 C C . GLU A 1 72 ? 11.830 4.526 -0.757 1.00 83.25 72 GLU A C 1
ATOM 602 O O . GLU A 1 72 ? 11.597 4.205 -1.921 1.00 83.25 72 GLU A O 1
ATOM 607 N N . SER A 1 73 ? 11.069 4.143 0.274 1.00 83.50 73 SER A N 1
ATOM 608 C CA . SER A 1 73 ? 9.832 3.357 0.168 1.00 83.50 73 SER A CA 1
ATOM 609 C C . SER A 1 73 ? 8.856 3.958 -0.839 1.00 83.50 73 SER A C 1
ATOM 611 O O . SER A 1 73 ? 8.401 3.277 -1.756 1.00 83.50 73 SER A O 1
ATOM 613 N N . LEU A 1 74 ? 8.580 5.256 -0.713 1.00 82.19 74 LEU A N 1
ATOM 614 C CA . LEU A 1 74 ? 7.619 5.946 -1.571 1.00 82.19 74 LEU A CA 1
ATOM 615 C C . LEU A 1 74 ? 8.075 6.032 -3.030 1.00 82.19 74 LEU A C 1
ATOM 617 O O . LEU A 1 74 ? 7.246 6.019 -3.930 1.00 82.19 74 LEU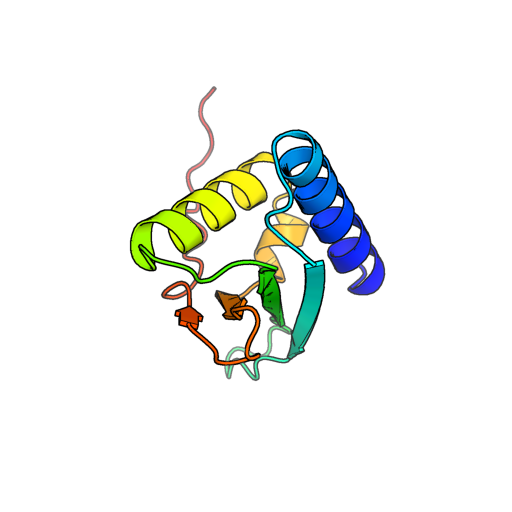 A O 1
ATOM 621 N N . ARG A 1 75 ? 9.387 6.079 -3.294 1.00 82.56 75 ARG A N 1
ATOM 622 C CA . ARG A 1 75 ? 9.928 6.096 -4.666 1.00 82.56 75 ARG A CA 1
ATOM 623 C C . ARG A 1 75 ? 9.754 4.781 -5.412 1.00 82.56 75 ARG A C 1
ATOM 625 O O . ARG A 1 75 ? 9.820 4.796 -6.641 1.00 82.56 75 ARG A O 1
ATOM 632 N N . MET A 1 76 ? 9.570 3.684 -4.684 1.00 83.50 76 MET A N 1
ATOM 633 C CA . MET A 1 76 ? 9.326 2.366 -5.260 1.00 83.50 76 MET A CA 1
ATOM 634 C C . MET A 1 76 ? 7.858 2.165 -5.643 1.00 83.50 76 MET A C 1
ATOM 636 O O . MET A 1 76 ? 7.572 1.289 -6.450 1.00 83.50 76 MET A O 1
ATOM 640 N N . ILE A 1 77 ? 6.933 2.958 -5.098 1.00 84.44 77 ILE A N 1
ATOM 641 C CA . ILE A 1 77 ? 5.503 2.838 -5.386 1.00 84.44 77 ILE A CA 1
ATOM 642 C C . ILE A 1 77 ? 5.143 3.835 -6.492 1.00 84.44 77 ILE A C 1
ATOM 644 O O . ILE A 1 77 ? 5.336 5.038 -6.332 1.00 84.44 77 ILE A O 1
ATOM 648 N N . ALA A 1 78 ? 4.627 3.345 -7.617 1.00 82.00 78 ALA A N 1
ATOM 649 C CA . ALA A 1 78 ? 4.090 4.201 -8.675 1.00 82.00 78 ALA A CA 1
ATOM 650 C C . ALA A 1 78 ? 2.665 4.658 -8.366 1.00 82.00 78 ALA A C 1
ATOM 652 O O . ALA A 1 78 ? 2.334 5.831 -8.521 1.00 82.00 78 ALA A O 1
ATOM 653 N N . ARG A 1 79 ? 1.830 3.721 -7.912 1.00 83.25 79 ARG A N 1
ATOM 654 C CA . ARG A 1 79 ? 0.417 3.946 -7.610 1.00 83.25 79 ARG A CA 1
ATOM 655 C C . ARG A 1 79 ? -0.095 2.972 -6.559 1.00 83.25 79 ARG A C 1
ATOM 657 O O . ARG A 1 79 ? 0.498 1.913 -6.343 1.00 83.25 79 ARG A O 1
ATOM 664 N N . ILE A 1 80 ? -1.211 3.324 -5.936 1.00 84.44 80 ILE A N 1
ATOM 665 C CA . ILE A 1 80 ? -1.946 2.482 -4.993 1.00 84.44 80 ILE A CA 1
ATOM 666 C C . ILE A 1 80 ? -3.239 2.025 -5.665 1.00 84.44 80 ILE A C 1
ATOM 668 O O . ILE A 1 80 ? -3.982 2.847 -6.195 1.00 84.44 80 ILE A O 1
ATOM 672 N N . ALA A 1 81 ? -3.504 0.723 -5.633 1.00 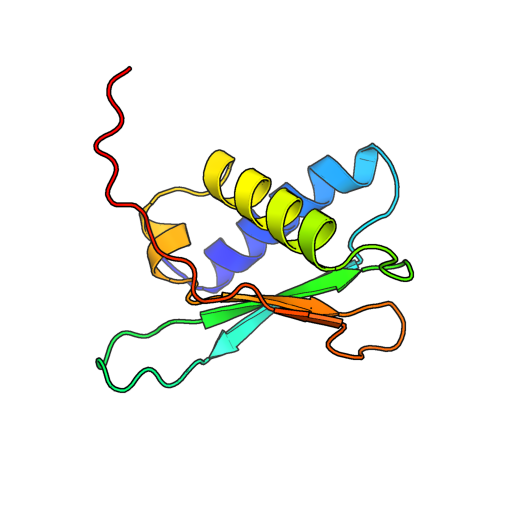84.06 81 ALA A N 1
ATOM 673 C CA . ALA A 1 81 ? -4.746 0.119 -6.095 1.00 84.06 81 ALA A CA 1
ATOM 674 C C . ALA A 1 81 ? -5.484 -0.490 -4.901 1.00 84.06 81 ALA A C 1
ATOM 676 O O . ALA A 1 81 ? -4.903 -1.277 -4.152 1.00 84.06 81 ALA A O 1
ATOM 677 N N . VAL A 1 82 ? -6.755 -0.135 -4.727 1.00 82.38 82 VAL A N 1
ATOM 678 C CA . VAL A 1 82 ? -7.596 -0.646 -3.640 1.00 82.38 82 VAL A CA 1
ATOM 679 C C . VAL A 1 82 ? -8.657 -1.575 -4.217 1.00 82.38 82 VAL A C 1
ATOM 681 O O . VAL A 1 82 ? -9.424 -1.192 -5.103 1.00 82.38 82 VAL A O 1
ATOM 684 N N . TYR A 1 83 ? -8.678 -2.798 -3.703 1.00 81.62 83 TYR A N 1
ATOM 685 C CA . TYR A 1 83 ? -9.610 -3.861 -4.048 1.00 81.62 83 TYR A CA 1
ATOM 686 C C . TYR A 1 83 ? -10.651 -3.957 -2.943 1.00 81.62 83 TYR A C 1
ATOM 688 O O . TYR A 1 83 ? -10.305 -3.853 -1.764 1.00 81.62 83 TYR A O 1
ATOM 696 N N . ASP A 1 84 ? -11.909 -4.167 -3.303 1.00 78.19 84 ASP A N 1
ATOM 697 C CA . ASP A 1 84 ? -12.946 -4.456 -2.317 1.00 78.19 84 ASP A CA 1
ATOM 698 C C . ASP A 1 84 ? -12.961 -5.949 -1.929 1.00 78.19 84 ASP A C 1
ATOM 700 O O . ASP A 1 84 ? -12.110 -6.750 -2.341 1.00 78.19 84 ASP A O 1
ATOM 704 N N . SER A 1 85 ? -13.964 -6.339 -1.143 1.00 74.12 85 SER A N 1
ATOM 705 C CA . SER A 1 85 ? -14.159 -7.722 -0.711 1.00 74.12 85 SER A CA 1
ATOM 706 C C . SER A 1 85 ? -14.455 -8.704 -1.858 1.00 74.12 85 SER A C 1
ATOM 708 O O . SER A 1 85 ? -14.255 -9.909 -1.677 1.00 74.12 85 SER A O 1
ATOM 710 N N . HIS A 1 86 ? -14.861 -8.228 -3.042 1.00 75.81 86 HIS A N 1
ATOM 711 C CA . HIS A 1 86 ? -15.106 -9.043 -4.238 1.00 75.81 86 HIS A CA 1
ATOM 712 C C . HIS A 1 86 ? -13.860 -9.205 -5.129 1.00 75.81 86 HIS A C 1
ATOM 714 O O . HIS A 1 86 ? -13.900 -9.961 -6.098 1.00 75.81 86 HIS A O 1
ATOM 720 N N . ASN A 1 87 ? -12.730 -8.591 -4.753 1.00 65.94 87 ASN A N 1
ATOM 721 C CA . ASN A 1 87 ? -11.494 -8.486 -5.542 1.00 65.94 87 ASN A CA 1
ATOM 722 C C . ASN A 1 87 ? -11.633 -7.659 -6.828 1.00 65.94 87 ASN A C 1
ATOM 724 O O . ASN A 1 87 ? -10.775 -7.764 -7.710 1.00 65.94 87 ASN A O 1
ATOM 728 N N . ASP A 1 88 ? -12.660 -6.823 -6.936 1.00 71.06 88 ASP A N 1
ATOM 729 C CA . ASP A 1 88 ? -12.746 -5.876 -8.037 1.00 71.06 88 ASP A CA 1
ATOM 730 C C . ASP A 1 88 ? -11.857 -4.672 -7.724 1.00 71.06 88 ASP A C 1
ATOM 732 O O . ASP A 1 88 ? -11.831 -4.169 -6.594 1.00 71.06 88 ASP A O 1
ATOM 736 N N . ILE A 1 89 ? -11.082 -4.214 -8.718 1.00 61.44 89 ILE A N 1
ATOM 737 C CA . ILE A 1 89 ? -10.263 -3.017 -8.522 1.00 61.44 89 ILE A CA 1
ATOM 738 C C . ILE A 1 89 ? -11.199 -1.818 -8.491 1.00 61.44 89 ILE A C 1
ATOM 740 O O . ILE A 1 89 ? -11.695 -1.368 -9.522 1.00 61.44 89 ILE A O 1
ATOM 744 N N . HIS A 1 90 ? -11.427 -1.310 -7.290 1.00 63.31 90 HIS A N 1
ATOM 745 C CA . HIS A 1 90 ? -12.435 -0.296 -7.034 1.00 63.31 90 HIS A CA 1
ATOM 746 C C . HIS A 1 90 ? -11.882 1.125 -7.107 1.00 63.31 90 HIS A C 1
ATOM 748 O O . HIS A 1 90 ? -12.640 2.058 -7.365 1.00 63.31 90 HIS A O 1
ATOM 754 N N . SER A 1 91 ? -10.574 1.304 -6.889 1.00 65.06 91 SER A N 1
ATOM 755 C CA . SER A 1 91 ? -9.922 2.607 -7.012 1.00 65.06 91 SER A CA 1
ATOM 756 C C . SER A 1 91 ? -8.421 2.502 -7.271 1.00 65.06 91 SER A C 1
ATOM 758 O O . SER A 1 91 ? -7.771 1.543 -6.855 1.00 65.06 91 SER A O 1
ATOM 760 N N . TRP A 1 92 ? -7.884 3.493 -7.984 1.00 65.88 92 TRP A N 1
ATOM 761 C CA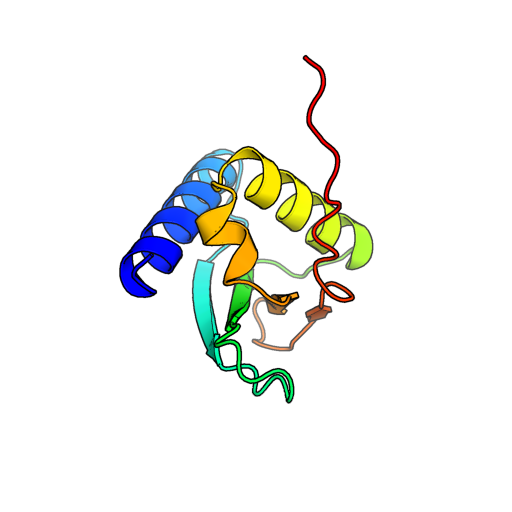 . TRP A 1 92 ? -6.468 3.647 -8.310 1.00 65.88 92 TRP A CA 1
ATOM 762 C C . TRP A 1 92 ? -6.087 5.081 -7.946 1.00 65.88 92 TRP A C 1
ATOM 764 O O . TRP A 1 92 ? -6.833 6.010 -8.260 1.00 65.88 92 TRP A O 1
ATOM 774 N N . SER A 1 93 ? -4.936 5.295 -7.312 1.00 64.62 93 SER A N 1
ATOM 775 C CA . SER A 1 93 ? -4.369 6.641 -7.269 1.00 64.62 93 SER A CA 1
ATOM 776 C C . SER A 1 93 ? -3.959 7.019 -8.695 1.00 64.62 93 SER A C 1
ATOM 778 O O . SER A 1 93 ? -3.184 6.279 -9.309 1.00 64.62 93 SER A O 1
ATOM 780 N N . GLU A 1 94 ? -4.427 8.158 -9.214 1.00 60.78 94 GLU A N 1
ATOM 781 C CA . GLU A 1 94 ? -3.690 8.833 -10.292 1.00 60.78 94 GLU A CA 1
ATOM 782 C C . GLU A 1 94 ? -2.256 9.014 -9.784 1.00 60.78 94 GLU A C 1
ATOM 784 O O . GLU A 1 94 ? -2.112 9.352 -8.608 1.00 60.78 94 GLU A O 1
ATOM 789 N N . ASP A 1 95 ? -1.258 8.653 -10.604 1.00 55.53 95 ASP A N 1
ATOM 790 C CA . ASP A 1 95 ? 0.176 8.535 -10.286 1.00 55.53 95 ASP A CA 1
ATOM 791 C C . ASP A 1 95 ? 0.583 9.185 -8.963 1.00 55.53 95 ASP A C 1
ATOM 793 O O . ASP A 1 95 ? 0.309 10.367 -8.750 1.00 55.53 95 ASP A O 1
ATOM 797 N N . ILE A 1 96 ? 1.306 8.468 -8.092 1.00 53.03 96 ILE A N 1
ATOM 798 C CA . ILE A 1 96 ? 1.891 9.087 -6.898 1.00 53.03 96 ILE A CA 1
ATOM 799 C C . ILE A 1 96 ? 2.907 10.123 -7.380 1.00 53.03 96 ILE A C 1
ATOM 801 O O . ILE A 1 96 ? 4.097 9.853 -7.571 1.00 53.03 96 ILE A O 1
ATOM 805 N N . VAL A 1 97 ? 2.431 11.349 -7.582 1.00 44.53 97 VAL A N 1
ATOM 806 C CA . VAL A 1 97 ? 3.260 12.509 -7.816 1.00 44.53 97 VAL A CA 1
ATOM 807 C C . VAL A 1 97 ? 3.946 12.730 -6.487 1.00 44.53 97 VAL A C 1
ATOM 809 O O . VAL A 1 97 ? 3.388 13.304 -5.554 1.00 44.53 97 VAL A O 1
ATOM 812 N N . LEU A 1 98 ? 5.169 12.212 -6.387 1.00 40.56 98 LEU A N 1
ATOM 813 C CA . LEU A 1 98 ? 6.106 12.585 -5.344 1.00 40.56 98 LEU A CA 1
ATOM 814 C C . LEU A 1 98 ? 6.309 14.088 -5.487 1.00 40.56 98 LEU A C 1
ATOM 816 O O . LEU A 1 98 ? 7.187 14.535 -6.233 1.00 40.56 98 LEU A O 1
ATOM 820 N N . PHE A 1 99 ? 5.484 14.880 -4.804 1.00 32.81 99 PHE A N 1
ATOM 821 C CA . PHE A 1 99 ? 5.774 16.282 -4.612 1.00 32.81 99 PHE A CA 1
ATOM 822 C C . PHE A 1 99 ? 7.148 16.304 -3.952 1.00 32.81 99 PHE A C 1
ATOM 824 O O . PHE A 1 99 ? 7.309 15.949 -2.785 1.00 32.81 99 PHE A O 1
ATOM 831 N N . LYS A 1 100 ? 8.176 16.680 -4.720 1.00 32.50 100 LYS A N 1
ATOM 832 C CA . LYS A 1 100 ? 9.443 17.145 -4.165 1.00 32.50 100 LYS A CA 1
ATOM 833 C C . LYS A 1 100 ? 9.142 18.466 -3.466 1.00 32.50 100 LYS A C 1
ATOM 835 O O . LYS A 1 100 ? 9.540 19.519 -3.946 1.00 32.50 100 LYS A O 1
ATOM 840 N N . SER A 1 101 ? 8.393 18.431 -2.374 1.00 31.25 101 SER A N 1
ATOM 841 C CA . SER A 1 101 ? 8.356 19.562 -1.475 1.00 31.25 101 SER A CA 1
ATOM 842 C C . SER A 1 101 ? 9.566 19.387 -0.566 1.00 31.25 101 SER A C 1
ATOM 844 O O . SER A 1 101 ? 9.628 18.386 0.153 1.00 31.25 101 SER A O 1
ATOM 846 N N . PRO A 1 102 ? 10.576 20.273 -0.616 1.00 29.81 102 PRO A N 1
ATOM 847 C CA . PRO A 1 102 ? 11.526 20.344 0.478 1.00 29.81 102 PRO A CA 1
ATOM 848 C C . PRO A 1 102 ? 10.693 20.643 1.724 1.00 29.81 102 PRO A C 1
ATOM 850 O O . PRO A 1 102 ? 10.057 21.692 1.806 1.00 29.81 102 PRO A O 1
ATOM 853 N N . ALA A 1 103 ? 10.600 19.679 2.638 1.00 24.83 103 ALA A N 1
ATOM 854 C CA . ALA A 1 103 ? 9.946 19.902 3.913 1.00 24.83 103 ALA A CA 1
ATOM 855 C C . ALA A 1 103 ? 10.728 21.012 4.627 1.00 24.83 103 ALA A C 1
ATOM 857 O O . ALA A 1 103 ? 11.877 20.817 5.022 1.00 24.83 103 ALA A O 1
ATOM 858 N N . VAL A 1 104 ? 10.130 22.197 4.705 1.00 26.56 104 VAL A N 1
ATOM 859 C CA . VAL A 1 104 ? 10.513 23.212 5.680 1.00 26.56 104 VAL A CA 1
ATOM 860 C C . VAL A 1 104 ? 9.706 22.878 6.927 1.00 26.56 104 VAL A C 1
ATOM 862 O O . VAL A 1 104 ? 8.490 22.704 6.829 1.00 26.56 104 VAL A O 1
ATOM 865 N N . CYS A 1 105 ? 10.417 22.691 8.038 1.00 30.59 105 CYS A N 1
ATOM 866 C CA . CYS A 1 105 ? 9.861 22.415 9.359 1.00 30.59 105 CYS A CA 1
ATOM 867 C C . CYS A 1 105 ? 8.866 23.489 9.811 1.00 30.59 105 CYS A C 1
ATOM 869 O O . CYS A 1 105 ? 9.108 24.677 9.493 1.00 30.59 105 CYS A O 1
#

Radius of gyration: 13.53 Å; chains: 1; bounding box: 33×32×35 Å

Organism: NCBI:txid2728024